Protein AF-A0A2V8LLE6-F1 (afdb_monomer_lite)

Sequence (126 aa):
ANIRWFTKTSGFHVVRPVVKLANGTMLVGDLAFSSVPKLSLSEFSLTNIRWIKLNPDRVVTVNSGPAAANPNNEIWVPNPDLSKVEEIGFADLMPGSGHGTGGYIQLGMIEVYGKTVPRTTSTSSR

pLDDT: mean 88.96, std 12.49, range [39.12, 98.31]

Foldseek 3Di:
DKKKWWKEKADPWWKWKWWAFLVRWIKTWPDTHYHHPDTDMDMDDPVVTWIFTADPVLRDGDAQDPCVVVVPPDRTNPPDPPVRTDDIDIDTSDDAPPDDRRIDMDIDDMDDDDDDDDRDDDPDDD

Radius of gyration: 15.77 Å; chains: 1; bounding box: 44×39×35 Å

Secondary structure (DSSP, 8-state):
-EEEEEEEEETT--BEEEEEETTS-EEEES--B--SSS-EEEEEEGGG--EEEEETTTTEE---S-GGG-TTS--PPSS--GGGEEEEEEE--SPP-SSTTS-EEEEEEEEEE-------------

Structure (mmCIF, N/CA/C/O backbone):
data_AF-A0A2V8LLE6-F1
#
_entry.id   AF-A0A2V8LLE6-F1
#
loop_
_atom_site.group_PDB
_atom_site.id
_atom_site.type_symbol
_atom_site.label_atom_id
_atom_site.label_alt_id
_atom_site.label_comp_id
_atom_site.label_asym_id
_atom_site.label_entity_id
_atom_site.label_seq_id
_atom_site.pdbx_PDB_ins_code
_atom_site.Cartn_x
_atom_site.Cartn_y
_atom_site.Cartn_z
_atom_site.occupancy
_atom_site.B_iso_or_equiv
_atom_site.auth_seq_id
_atom_site.auth_comp_id
_atom_site.auth_asym_id
_atom_site.auth_atom_id
_atom_site.pdbx_PDB_model_num
ATOM 1 N N . ALA A 1 1 ? -9.726 5.898 8.912 1.00 90.56 1 ALA A N 1
ATOM 2 C CA . ALA A 1 1 ? 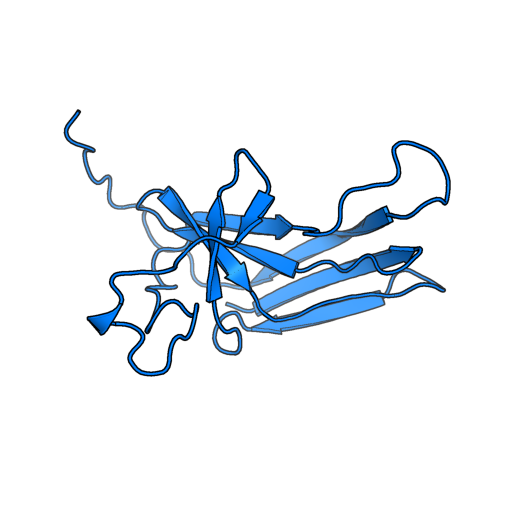-8.357 5.803 9.456 1.00 90.56 1 ALA A CA 1
ATOM 3 C C . ALA A 1 1 ? -7.438 6.595 8.544 1.00 90.56 1 ALA A C 1
ATOM 5 O O . ALA A 1 1 ? -7.645 6.544 7.333 1.00 90.56 1 ALA A O 1
ATOM 6 N N . ASN A 1 2 ? -6.483 7.320 9.120 1.00 96.56 2 ASN A N 1
ATOM 7 C CA . ASN A 1 2 ? -5.448 8.044 8.389 1.00 96.56 2 ASN A CA 1
ATOM 8 C C . ASN A 1 2 ? -4.128 7.289 8.512 1.00 96.56 2 ASN A C 1
ATOM 10 O O . ASN A 1 2 ? -3.842 6.698 9.553 1.00 96.56 2 ASN A O 1
ATOM 14 N N . ILE A 1 3 ? -3.339 7.307 7.449 1.00 97.44 3 ILE A N 1
ATOM 15 C CA . ILE A 1 3 ? -2.011 6.709 7.406 1.00 97.44 3 ILE A CA 1
ATOM 16 C C . ILE A 1 3 ? -1.021 7.805 7.059 1.00 97.44 3 ILE A C 1
ATOM 18 O O . ILE A 1 3 ? -1.292 8.640 6.193 1.00 97.44 3 ILE A O 1
ATOM 22 N N . ARG A 1 4 ? 0.127 7.778 7.730 1.00 98.12 4 ARG A N 1
ATOM 23 C CA . ARG A 1 4 ? 1.293 8.577 7.376 1.00 98.12 4 ARG A CA 1
ATOM 24 C C . ARG A 1 4 ? 2.464 7.661 7.097 1.00 98.12 4 ARG A C 1
ATOM 26 O O . ARG A 1 4 ? 2.699 6.722 7.851 1.00 98.12 4 ARG A O 1
ATOM 33 N N . TRP A 1 5 ? 3.203 7.926 6.029 1.00 98.06 5 TRP A N 1
ATOM 34 C CA . TRP A 1 5 ? 4.448 7.211 5.776 1.00 98.06 5 TRP A CA 1
ATOM 35 C C . TRP A 1 5 ? 5.483 8.034 5.026 1.00 98.06 5 TRP A C 1
ATOM 37 O O . TRP A 1 5 ? 5.154 9.002 4.341 1.00 98.06 5 TRP A O 1
ATOM 47 N N . PHE A 1 6 ? 6.745 7.630 5.125 1.00 98.31 6 PHE A N 1
ATOM 48 C CA . PHE A 1 6 ? 7.818 8.182 4.304 1.00 98.31 6 PHE A CA 1
ATOM 49 C C . PHE A 1 6 ? 8.095 7.280 3.109 1.00 98.31 6 PHE A C 1
ATOM 51 O O . PHE A 1 6 ? 8.298 6.086 3.287 1.00 98.31 6 PHE A O 1
ATOM 58 N N . THR A 1 7 ? 8.169 7.850 1.909 1.00 97.88 7 THR A N 1
ATOM 59 C CA . THR A 1 7 ? 8.482 7.113 0.678 1.00 97.88 7 THR A CA 1
ATOM 60 C C . THR A 1 7 ? 9.682 7.728 -0.035 1.00 97.88 7 THR A C 1
ATOM 62 O O . THR A 1 7 ? 9.773 8.950 -0.159 1.00 97.88 7 THR A O 1
ATOM 65 N N . LYS A 1 8 ? 10.592 6.883 -0.523 1.00 95.88 8 LYS A N 1
ATOM 66 C CA . LYS A 1 8 ? 11.599 7.206 -1.539 1.00 95.88 8 LYS A CA 1
ATOM 67 C C . LYS A 1 8 ? 11.568 6.112 -2.602 1.00 95.88 8 LYS A C 1
ATOM 69 O O . LYS A 1 8 ? 11.409 4.945 -2.264 1.00 95.88 8 LYS A O 1
ATOM 74 N N . THR A 1 9 ? 11.709 6.464 -3.869 1.00 94.38 9 THR A N 1
ATOM 75 C CA . THR A 1 9 ? 11.658 5.499 -4.973 1.00 94.38 9 THR A CA 1
ATOM 76 C C . THR A 1 9 ? 12.749 5.768 -6.002 1.00 94.38 9 THR A C 1
ATOM 78 O O . THR A 1 9 ? 13.389 6.819 -5.999 1.00 94.38 9 THR A O 1
ATOM 81 N N . SER A 1 10 ? 12.978 4.807 -6.889 1.00 92.12 10 SER A N 1
ATOM 82 C CA . SER A 1 10 ? 13.798 4.973 -8.091 1.00 92.12 10 SER A CA 1
ATOM 83 C C . SER A 1 10 ? 13.111 4.309 -9.279 1.00 92.12 10 SER A C 1
ATOM 85 O O . SER A 1 10 ? 12.392 3.330 -9.094 1.00 92.12 10 SER A O 1
ATOM 87 N N . GLY A 1 11 ? 13.321 4.831 -10.489 1.00 89.56 11 GLY A N 1
ATOM 88 C CA . GLY A 1 11 ? 12.621 4.377 -11.693 1.00 89.56 11 GLY A CA 1
ATOM 89 C C . GLY A 1 11 ? 11.133 4.749 -11.687 1.00 89.56 11 GLY A C 1
ATOM 90 O O . GLY A 1 11 ? 10.742 5.756 -11.099 1.00 89.56 11 GLY A O 1
ATOM 91 N N . PHE A 1 12 ? 10.302 3.924 -12.330 1.00 91.75 12 PHE A N 1
ATOM 92 C CA . PHE A 1 12 ? 8.838 4.094 -12.382 1.00 91.75 12 PHE A CA 1
ATOM 93 C C . PHE A 1 12 ? 8.101 3.447 -11.197 1.00 91.75 12 PHE A C 1
ATOM 95 O O . PHE A 1 12 ? 6.879 3.302 -11.222 1.00 91.75 12 PHE A O 1
ATOM 102 N N . HIS A 1 13 ? 8.844 3.071 -10.157 1.00 94.88 13 HIS A N 1
ATOM 103 C CA . HIS A 1 13 ? 8.316 2.406 -8.977 1.00 94.88 13 HIS A CA 1
ATOM 104 C C . HIS A 1 13 ? 7.514 3.371 -8.104 1.00 94.88 13 HIS A C 1
ATOM 106 O O . HIS A 1 13 ? 7.911 4.519 -7.864 1.00 94.88 13 HIS A O 1
ATOM 112 N N . VAL A 1 14 ? 6.386 2.875 -7.602 1.00 97.12 14 VAL A N 1
ATOM 113 C CA . VAL A 1 14 ? 5.468 3.621 -6.743 1.00 97.12 14 VAL A CA 1
ATOM 114 C C . VAL A 1 14 ? 5.015 2.736 -5.592 1.00 97.12 14 VAL A C 1
ATOM 116 O O . VAL A 1 14 ? 4.797 1.539 -5.758 1.00 97.12 14 VAL A O 1
ATOM 119 N N . VAL A 1 15 ? 4.816 3.336 -4.425 1.00 97.75 15 VAL A N 1
ATOM 120 C CA . VAL A 1 15 ? 4.197 2.655 -3.289 1.00 97.75 15 VAL A CA 1
ATOM 121 C C . VAL A 1 15 ? 2.687 2.834 -3.374 1.00 97.75 15 VAL A C 1
ATOM 123 O O . VAL A 1 15 ? 2.199 3.963 -3.470 1.00 97.75 15 VAL A O 1
ATOM 126 N N . ARG A 1 16 ? 1.941 1.731 -3.307 1.00 98.25 16 ARG A N 1
ATOM 127 C CA . ARG A 1 16 ? 0.478 1.716 -3.193 1.00 98.25 16 ARG A CA 1
ATOM 128 C C . ARG A 1 16 ? 0.057 1.189 -1.824 1.00 98.25 16 ARG A C 1
ATOM 130 O O . ARG A 1 16 ? 0.647 0.211 -1.366 1.00 98.25 16 ARG A O 1
ATOM 137 N N . PRO A 1 17 ? -0.947 1.783 -1.161 1.00 98.12 17 PRO A N 1
ATOM 138 C CA . PRO A 1 17 ? -1.456 1.265 0.103 1.00 98.12 17 PRO A CA 1
ATOM 139 C C . PRO A 1 17 ? -2.191 -0.057 -0.109 1.00 98.12 17 PRO A C 1
ATOM 141 O O . PRO A 1 17 ? -2.909 -0.229 -1.094 1.00 98.12 17 PRO A O 1
ATOM 144 N N . VAL A 1 18 ? -2.024 -0.978 0.836 1.00 98.31 18 VAL A N 1
ATOM 145 C CA . VAL A 1 18 ? -2.709 -2.272 0.857 1.00 98.31 18 VAL A CA 1
ATOM 146 C C . VAL A 1 18 ? -3.437 -2.431 2.181 1.00 98.31 18 VAL A C 1
ATOM 148 O O . VAL A 1 18 ? -2.918 -2.053 3.231 1.00 98.31 18 VAL A O 1
ATOM 151 N N . VAL A 1 19 ? -4.633 -3.009 2.139 1.00 97.69 19 VAL A N 1
ATOM 152 C CA . VAL A 1 19 ? -5.353 -3.440 3.339 1.00 97.69 19 VAL A CA 1
ATOM 153 C C . VAL A 1 19 ? -5.762 -4.897 3.208 1.00 97.69 19 VAL A C 1
ATOM 155 O O . VAL A 1 19 ? -6.130 -5.355 2.125 1.00 97.69 19 VAL A O 1
ATOM 158 N N . LYS A 1 20 ? -5.731 -5.622 4.323 1.00 97.12 20 LYS A N 1
ATOM 159 C CA . LYS A 1 20 ? -6.353 -6.940 4.448 1.00 97.12 20 LYS A CA 1
ATOM 160 C C . 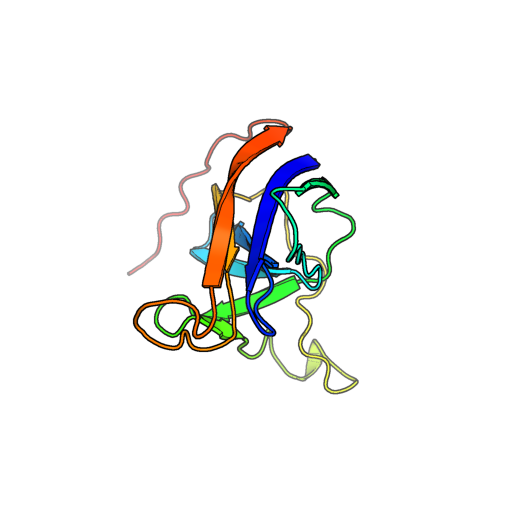LYS A 1 20 ? -7.581 -6.820 5.333 1.00 97.12 20 LYS A C 1
ATOM 162 O O . LYS A 1 20 ? -7.503 -6.268 6.429 1.00 97.12 20 LYS A O 1
ATOM 167 N N . LEU A 1 21 ? -8.708 -7.322 4.851 1.00 94.81 21 LEU A N 1
ATOM 168 C CA . LEU A 1 21 ? -9.946 -7.395 5.616 1.00 94.81 21 LEU A CA 1
ATOM 169 C C . LEU A 1 21 ? -9.976 -8.679 6.455 1.00 94.81 21 LEU A C 1
ATOM 171 O O . LEU A 1 21 ? -9.352 -9.673 6.093 1.00 94.81 21 LEU A O 1
ATOM 175 N N . ALA A 1 22 ? -10.772 -8.690 7.524 1.00 94.19 22 ALA A N 1
ATOM 176 C CA . ALA A 1 22 ? -10.910 -9.823 8.446 1.00 94.19 22 ALA A CA 1
ATOM 177 C C . ALA A 1 22 ? -11.378 -11.136 7.781 1.00 94.19 22 ALA A C 1
ATOM 179 O O . ALA A 1 22 ? -11.214 -12.211 8.349 1.00 94.19 22 ALA A O 1
ATOM 180 N N . ASN A 1 23 ? -11.959 -11.068 6.578 1.00 90.94 23 ASN A N 1
ATOM 181 C CA . ASN A 1 23 ? -12.319 -12.241 5.773 1.00 90.94 23 ASN A CA 1
ATOM 182 C C . ASN A 1 23 ? -11.158 -12.761 4.894 1.00 90.94 23 ASN A C 1
ATOM 184 O O . ASN A 1 23 ? -11.375 -13.598 4.022 1.00 90.94 23 ASN A O 1
ATOM 188 N N . GLY A 1 24 ? -9.946 -12.226 5.064 1.00 93.00 24 GLY A N 1
ATOM 189 C CA . GLY A 1 24 ? -8.755 -12.567 4.287 1.00 93.00 24 GLY A CA 1
ATOM 190 C C . GLY A 1 24 ? -8.629 -11.849 2.939 1.00 93.00 24 GLY A C 1
ATOM 191 O O . GLY A 1 24 ? -7.609 -12.004 2.271 1.00 93.00 24 GLY A O 1
ATOM 192 N N . THR A 1 25 ? -9.614 -11.047 2.522 1.00 94.12 25 THR A N 1
ATOM 193 C CA . THR A 1 25 ? -9.534 -10.300 1.256 1.00 94.12 25 THR A CA 1
ATOM 194 C C . THR A 1 25 ? -8.444 -9.239 1.338 1.00 94.12 25 THR A C 1
ATOM 196 O O . THR A 1 25 ? -8.492 -8.375 2.212 1.00 94.12 25 THR A O 1
ATOM 199 N N . MET A 1 26 ? -7.499 -9.264 0.397 1.00 97.06 26 MET A N 1
ATOM 200 C CA . MET A 1 26 ? -6.496 -8.212 0.236 1.00 97.06 26 MET A CA 1
ATOM 201 C C . MET A 1 26 ? -6.893 -7.238 -0.867 1.00 97.06 26 MET A C 1
ATOM 203 O O . MET A 1 26 ? -7.325 -7.649 -1.945 1.00 97.06 26 MET A O 1
ATOM 207 N N . LEU A 1 27 ? -6.740 -5.948 -0.584 1.00 97.50 27 LEU A N 1
ATOM 208 C CA . LEU A 1 27 ? -7.098 -4.842 -1.460 1.00 97.50 27 LEU A CA 1
ATOM 209 C C . LEU A 1 27 ? -5.904 -3.905 -1.634 1.00 97.50 27 LEU A C 1
ATOM 211 O O . LEU A 1 27 ? -5.234 -3.584 -0.657 1.00 97.50 27 LEU A O 1
ATOM 215 N N . VAL A 1 28 ? -5.677 -3.425 -2.853 1.00 98.12 28 VAL A N 1
ATOM 216 C CA . VAL A 1 28 ? -4.687 -2.389 -3.174 1.00 98.12 28 VAL A CA 1
ATOM 217 C C . VAL A 1 28 ? -5.389 -1.104 -3.606 1.00 98.12 28 VAL A C 1
ATOM 219 O O . VAL A 1 28 ? -6.393 -1.146 -4.319 1.00 98.12 28 VAL A O 1
ATOM 222 N N . GLY A 1 29 ? -4.881 0.030 -3.131 1.00 97.50 29 GLY A N 1
ATOM 223 C CA . GLY A 1 29 ? -5.429 1.352 -3.401 1.00 97.50 29 GLY A CA 1
ATOM 224 C C . GLY A 1 29 ? -4.912 1.993 -4.688 1.00 97.50 29 GLY A C 1
ATOM 225 O O . GLY A 1 29 ? -3.813 1.696 -5.166 1.00 97.50 29 GLY A O 1
ATOM 226 N N . ASP A 1 30 ? -5.690 2.927 -5.229 1.00 96.19 30 ASP A N 1
ATOM 227 C CA . ASP A 1 30 ? -5.344 3.678 -6.439 1.00 96.19 30 ASP A CA 1
ATOM 228 C C . ASP A 1 30 ? -4.347 4.825 -6.221 1.00 96.19 30 ASP A C 1
ATOM 230 O O . ASP A 1 30 ? -3.721 5.275 -7.186 1.00 96.19 30 ASP A O 1
ATOM 234 N N . LEU A 1 31 ? -4.100 5.223 -4.970 1.00 97.50 31 LEU A N 1
ATOM 235 C CA . LEU A 1 31 ? -3.017 6.147 -4.630 1.00 97.50 31 LEU A CA 1
ATOM 236 C C . LEU A 1 31 ? -1.644 5.556 -4.981 1.00 97.50 31 LEU A C 1
ATOM 238 O O . LEU A 1 31 ? -1.389 4.368 -4.777 1.00 97.50 31 LEU A O 1
ATOM 242 N N . ALA A 1 32 ? -0.762 6.410 -5.495 1.00 97.56 32 ALA A N 1
ATOM 243 C CA . ALA A 1 32 ? 0.599 6.069 -5.885 1.00 97.56 32 ALA A CA 1
ATOM 244 C C . ALA A 1 32 ? 1.562 7.122 -5.332 1.00 97.56 32 ALA A C 1
ATOM 246 O O . ALA A 1 32 ? 1.462 8.300 -5.673 1.00 97.56 32 ALA A O 1
ATOM 247 N N . PHE A 1 33 ? 2.492 6.693 -4.483 1.00 97.75 33 PHE A N 1
ATOM 248 C CA . PHE A 1 33 ? 3.482 7.573 -3.872 1.00 97.75 33 PHE A CA 1
ATOM 249 C C . PHE A 1 33 ? 4.867 7.283 -4.443 1.00 97.75 33 PHE A C 1
ATOM 251 O O . PHE A 1 33 ? 5.327 6.142 -4.444 1.00 97.75 33 PHE A O 1
ATOM 258 N N . SER A 1 34 ? 5.545 8.327 -4.910 1.00 95.94 34 SER A N 1
ATOM 259 C CA . SER A 1 34 ? 6.904 8.251 -5.448 1.00 95.94 34 SER A CA 1
ATOM 260 C C . SER A 1 34 ? 7.687 9.497 -5.076 1.00 95.94 34 SER A C 1
ATOM 262 O O . SER A 1 34 ? 7.154 10.604 -5.130 1.00 95.94 34 SER A O 1
ATOM 264 N N . SER A 1 35 ? 8.963 9.329 -4.743 1.00 96.12 35 SER A N 1
ATOM 265 C CA . SER A 1 35 ? 9.853 10.449 -4.446 1.00 96.12 35 SER A CA 1
ATOM 266 C C . SER A 1 35 ? 11.291 10.045 -4.738 1.00 96.12 35 SER A C 1
ATOM 268 O O . SER A 1 35 ? 11.901 9.299 -3.979 1.00 96.12 35 SER A O 1
ATOM 270 N N . VAL A 1 36 ? 11.844 10.539 -5.842 1.00 91.56 36 VAL A N 1
ATOM 271 C CA . VAL A 1 36 ? 13.215 10.219 -6.267 1.00 91.56 36 VAL A CA 1
ATOM 272 C C . VAL A 1 36 ? 14.301 10.894 -5.412 1.00 91.56 36 VAL A C 1
ATOM 274 O O . VAL A 1 36 ? 15.226 10.207 -4.972 1.00 91.56 36 VAL A O 1
ATOM 277 N N . PRO A 1 37 ? 14.239 12.212 -5.128 1.00 91.31 37 PRO A N 1
ATOM 278 C CA . PRO A 1 37 ? 15.392 12.902 -4.547 1.00 91.31 37 PRO A CA 1
ATOM 279 C C . PRO A 1 37 ? 15.632 12.553 -3.072 1.00 91.31 37 PRO A C 1
ATOM 281 O O . PRO A 1 37 ? 16.775 12.539 -2.620 1.00 91.31 37 PRO A O 1
ATOM 284 N N . LYS A 1 38 ? 14.575 12.272 -2.302 1.00 93.25 38 LYS A N 1
ATOM 285 C CA . LYS A 1 38 ? 14.655 12.024 -0.853 1.00 93.25 38 LYS A CA 1
ATOM 286 C C . LYS A 1 38 ? 13.424 11.290 -0.326 1.00 93.25 38 LYS A C 1
ATOM 288 O O . LYS A 1 38 ? 12.417 11.202 -1.024 1.00 93.25 38 LYS A O 1
ATOM 293 N N . LEU A 1 39 ? 13.498 10.813 0.918 1.00 96.25 39 LEU A N 1
ATOM 294 C CA . LEU A 1 39 ? 12.320 10.364 1.661 1.00 96.25 39 LEU A CA 1
ATOM 295 C C . LEU A 1 39 ? 11.363 11.543 1.863 1.00 96.25 39 LEU A C 1
ATOM 297 O O . LEU A 1 39 ? 11.760 12.583 2.390 1.00 96.25 39 LEU A O 1
ATOM 301 N N . SER A 1 40 ? 10.115 11.360 1.452 1.00 97.75 40 SER A N 1
ATOM 302 C CA . SER A 1 40 ? 9.055 12.360 1.569 1.00 97.75 40 SER A CA 1
ATOM 303 C C . SER A 1 40 ? 7.889 11.785 2.360 1.00 97.75 40 SER A C 1
ATOM 305 O O . SER A 1 40 ? 7.468 10.657 2.104 1.00 97.75 40 SER A O 1
ATOM 307 N N . LEU A 1 41 ? 7.385 12.557 3.324 1.00 98.06 41 LEU A N 1
ATOM 308 C CA . LEU A 1 41 ? 6.199 12.214 4.105 1.00 98.06 41 LEU A CA 1
ATOM 309 C C . LEU A 1 41 ? 4.947 12.353 3.234 1.00 98.06 41 LEU A C 1
ATOM 311 O O . LEU A 1 41 ? 4.799 13.329 2.502 1.00 98.06 41 LEU A O 1
ATOM 315 N N . SER A 1 42 ? 4.036 11.395 3.327 1.00 97.75 42 SER A N 1
ATOM 316 C CA . SER A 1 42 ? 2.690 11.472 2.762 1.00 97.75 42 SER A CA 1
ATOM 317 C C . SER A 1 42 ? 1.672 11.086 3.822 1.00 97.75 42 SER A C 1
ATOM 319 O O . SER A 1 42 ? 1.901 10.142 4.573 1.00 97.75 42 SER A O 1
ATOM 321 N N . GLU A 1 43 ? 0.554 11.805 3.857 1.00 98.00 43 GLU A N 1
ATOM 322 C CA . GLU A 1 43 ? -0.597 11.526 4.713 1.00 98.00 43 GLU A CA 1
ATOM 323 C C . GLU A 1 43 ? -1.835 11.318 3.847 1.00 98.00 43 GLU A C 1
ATOM 325 O O . GLU A 1 43 ? -2.077 12.081 2.911 1.00 98.00 43 GLU A O 1
ATOM 330 N N . PHE A 1 44 ? -2.618 10.284 4.145 1.00 97.62 44 PHE A N 1
ATOM 331 C CA . PHE A 1 44 ? -3.818 9.966 3.381 1.00 97.62 44 PHE A CA 1
ATOM 332 C C . PHE A 1 44 ? -4.859 9.220 4.221 1.00 97.62 44 PHE A C 1
ATOM 334 O O . PHE A 1 44 ? -4.530 8.495 5.160 1.00 97.62 44 PHE A O 1
ATOM 341 N N . SER A 1 45 ? -6.134 9.379 3.858 1.00 96.69 45 SER A N 1
ATOM 342 C CA . SER A 1 45 ? -7.253 8.658 4.476 1.00 96.69 45 SER A CA 1
ATOM 343 C C . SER A 1 45 ? -7.633 7.439 3.647 1.00 96.69 45 SER A C 1
ATOM 345 O O . SER A 1 45 ? -7.792 7.548 2.433 1.00 96.69 45 SER A O 1
ATOM 347 N N . LEU A 1 46 ? -7.901 6.311 4.310 1.00 94.88 46 LEU A N 1
ATOM 348 C CA . LEU A 1 46 ? -8.435 5.110 3.655 1.00 94.88 46 LEU A CA 1
ATOM 349 C C . LEU A 1 46 ? -9.803 5.334 2.988 1.00 94.88 46 LEU A C 1
ATOM 351 O O . LEU A 1 46 ? -10.152 4.614 2.057 1.00 94.88 46 LEU A O 1
ATOM 355 N N . THR A 1 47 ? -10.577 6.323 3.447 1.00 91.88 47 THR A N 1
ATOM 356 C CA . THR A 1 47 ? -11.910 6.638 2.899 1.00 91.88 47 THR A CA 1
ATOM 357 C C . THR A 1 47 ? -11.859 7.268 1.512 1.00 91.88 47 THR A C 1
ATOM 359 O O . THR A 1 47 ? -12.859 7.252 0.807 1.00 91.88 47 THR A O 1
ATOM 362 N N . ASN A 1 48 ? -10.712 7.831 1.127 1.00 93.88 48 ASN A N 1
ATOM 363 C CA . ASN A 1 48 ? -10.553 8.565 -0.131 1.00 93.88 48 ASN A CA 1
ATOM 364 C C . ASN A 1 48 ? -9.893 7.702 -1.217 1.00 93.88 48 ASN A C 1
ATOM 366 O O . ASN A 1 48 ? -9.474 8.222 -2.246 1.00 93.88 48 ASN A O 1
ATOM 370 N N . ILE A 1 49 ? -9.760 6.401 -0.963 1.00 96.00 49 ILE A N 1
ATOM 371 C CA . ILE A 1 49 ? -9.076 5.445 -1.827 1.00 96.00 49 ILE A CA 1
ATOM 372 C C . ILE A 1 49 ? -10.116 4.585 -2.525 1.00 96.00 49 ILE A C 1
ATOM 374 O O . ILE A 1 49 ? -11.045 4.085 -1.885 1.00 96.00 49 ILE A O 1
ATOM 378 N N . ARG A 1 50 ? -9.917 4.349 -3.822 1.00 94.94 50 ARG A N 1
ATOM 379 C CA . ARG A 1 50 ? -10.623 3.276 -4.525 1.00 94.94 50 ARG A CA 1
ATOM 380 C C . ARG A 1 50 ? -9.777 2.018 -4.514 1.00 94.94 50 ARG A C 1
ATOM 382 O O . ARG A 1 50 ? -8.559 2.064 -4.680 1.00 94.94 50 ARG A O 1
ATOM 389 N N . TRP A 1 51 ? -10.442 0.888 -4.321 1.00 95.62 51 TRP A N 1
ATOM 390 C CA . TRP A 1 51 ? -9.789 -0.375 -4.010 1.00 95.62 51 TRP A CA 1
ATOM 391 C C . TRP A 1 51 ? -9.969 -1.389 -5.128 1.00 95.62 51 TRP A C 1
ATOM 393 O O . TRP A 1 51 ? -11.051 -1.506 -5.700 1.00 95.62 51 TRP A O 1
ATOM 403 N N . ILE A 1 52 ? -8.915 -2.151 -5.396 1.00 95.44 52 ILE A N 1
ATOM 404 C CA . ILE A 1 52 ? -8.915 -3.292 -6.312 1.00 95.44 52 ILE A CA 1
ATOM 405 C C . ILE A 1 52 ? -8.475 -4.525 -5.532 1.00 95.44 52 ILE A C 1
ATOM 407 O O . ILE A 1 52 ? -7.579 -4.436 -4.692 1.00 95.44 52 ILE A O 1
ATOM 411 N N . LYS A 1 53 ? -9.075 -5.685 -5.802 1.00 95.50 53 LYS A N 1
ATOM 412 C CA . LYS A 1 53 ? -8.642 -6.941 -5.191 1.00 95.50 53 LYS A CA 1
ATOM 413 C C . LYS A 1 53 ? -7.206 -7.281 -5.605 1.00 95.50 53 LYS A C 1
ATOM 415 O O . LYS A 1 53 ? -6.855 -7.233 -6.784 1.00 95.50 53 LYS A O 1
ATOM 420 N N . LEU A 1 54 ? -6.386 -7.653 -4.629 1.00 97.06 54 LEU A N 1
ATOM 421 C CA . LEU A 1 54 ? -4.987 -8.032 -4.801 1.00 97.06 54 LEU A CA 1
ATOM 422 C C . LEU A 1 54 ? -4.838 -9.540 -4.573 1.00 97.06 54 LEU A C 1
ATOM 424 O O . LEU A 1 54 ? -5.305 -10.066 -3.562 1.00 97.06 54 LEU A O 1
ATOM 428 N N . ASN A 1 55 ? -4.174 -10.234 -5.496 1.00 95.19 55 ASN A N 1
ATOM 429 C CA . ASN A 1 55 ? -3.646 -11.570 -5.235 1.00 95.19 55 ASN A CA 1
ATOM 430 C C . ASN A 1 55 ? -2.268 -11.417 -4.564 1.00 95.19 55 ASN A C 1
ATOM 432 O O . ASN A 1 55 ? -1.354 -10.921 -5.226 1.00 95.19 55 ASN A O 1
ATOM 436 N N . PRO A 1 56 ? -2.098 -11.820 -3.292 1.00 92.88 56 PRO A N 1
ATOM 437 C CA . PRO A 1 56 ? -0.847 -11.613 -2.568 1.00 92.88 56 PRO A CA 1
ATOM 438 C C . PRO A 1 56 ? 0.283 -12.553 -2.991 1.00 92.88 56 PRO A C 1
ATOM 440 O O . PRO A 1 56 ? 1.439 -12.157 -2.903 1.00 92.88 56 PRO A O 1
ATOM 443 N N . ASP A 1 57 ? -0.024 -13.746 -3.508 1.00 94.69 57 ASP A N 1
ATOM 444 C CA . ASP A 1 57 ? 0.994 -14.722 -3.926 1.00 94.69 57 ASP A CA 1
ATOM 445 C C . ASP A 1 57 ? 1.776 -14.233 -5.149 1.00 94.69 57 ASP A C 1
ATOM 447 O O . ASP A 1 57 ? 2.937 -14.578 -5.355 1.00 94.69 57 ASP A O 1
ATOM 451 N N . ARG A 1 58 ? 1.115 -13.428 -5.985 1.00 94.00 58 ARG A N 1
ATOM 452 C CA . ARG A 1 58 ? 1.676 -12.888 -7.230 1.00 94.00 58 ARG A CA 1
ATOM 453 C C . ARG A 1 58 ? 1.876 -11.376 -7.204 1.00 94.00 58 ARG A C 1
ATOM 455 O O . ARG A 1 58 ? 2.516 -10.856 -8.110 1.00 94.00 58 ARG A O 1
ATOM 462 N N . VAL A 1 59 ? 1.300 -10.687 -6.218 1.00 94.69 59 VAL A N 1
ATOM 463 C CA . VAL A 1 59 ? 1.246 -9.219 -6.108 1.00 94.69 59 VAL A CA 1
ATOM 464 C C . VAL A 1 59 ? 0.687 -8.578 -7.389 1.00 94.69 59 VAL A C 1
ATOM 466 O O . VAL A 1 59 ? 1.264 -7.674 -7.982 1.00 94.69 59 VAL A O 1
ATOM 469 N N . VAL A 1 60 ? -0.469 -9.074 -7.841 1.00 95.31 60 VAL A N 1
ATOM 470 C CA . VAL A 1 60 ? -1.173 -8.557 -9.030 1.00 95.31 60 VAL A CA 1
ATOM 471 C C . VAL A 1 60 ? -2.623 -8.228 -8.713 1.00 95.31 60 VAL A C 1
ATOM 473 O O . VAL A 1 60 ? -3.258 -8.890 -7.885 1.00 95.31 60 VAL A O 1
ATOM 476 N N . THR A 1 61 ? -3.165 -7.222 -9.394 1.00 94.56 61 THR A N 1
ATOM 477 C CA . THR A 1 61 ? -4.599 -6.940 -9.347 1.00 94.56 61 THR A CA 1
ATOM 478 C C . THR A 1 61 ? -5.374 -8.066 -10.019 1.00 94.56 61 THR A C 1
ATOM 480 O O . THR A 1 61 ? -4.964 -8.625 -11.036 1.00 94.56 61 THR A O 1
ATOM 483 N N . VAL A 1 62 ? -6.507 -8.421 -9.429 1.00 91.38 62 VAL A N 1
ATOM 484 C CA . VAL A 1 62 ? -7.424 -9.424 -9.969 1.00 91.38 62 VAL A CA 1
ATOM 485 C C . VAL A 1 62 ? -8.830 -8.854 -10.016 1.00 91.38 62 VAL A C 1
ATOM 487 O O . VAL A 1 62 ? -9.111 -7.813 -9.423 1.00 91.38 62 VAL A O 1
ATOM 490 N N . ASN A 1 63 ? -9.722 -9.537 -10.733 1.00 83.94 63 ASN A N 1
ATOM 491 C CA . ASN A 1 63 ? -11.107 -9.104 -10.817 1.00 83.94 63 ASN A CA 1
ATOM 492 C C . ASN A 1 63 ? -11.727 -9.010 -9.407 1.00 83.94 63 ASN A C 1
ATOM 494 O O . ASN A 1 63 ? -11.608 -9.926 -8.587 1.00 83.94 63 ASN A O 1
ATOM 498 N N . SER A 1 64 ? -12.359 -7.872 -9.140 1.00 77.94 64 SER A N 1
ATOM 499 C CA . SER A 1 64 ? -12.877 -7.480 -7.830 1.00 77.94 64 SER A CA 1
ATOM 500 C C . SER A 1 64 ? -14.294 -7.984 -7.545 1.00 77.94 64 SER A C 1
ATOM 502 O O . SER A 1 64 ? -14.789 -7.782 -6.439 1.00 77.94 64 SER A O 1
ATOM 504 N N . GLY A 1 65 ? -14.941 -8.672 -8.493 1.00 70.12 65 GLY A N 1
ATOM 505 C CA . GLY A 1 65 ? -16.256 -9.277 -8.282 1.00 70.12 65 GLY A CA 1
ATOM 506 C C . GLY A 1 65 ? -16.892 -9.842 -9.557 1.00 70.12 65 GLY A C 1
ATOM 507 O O . GLY A 1 65 ? -16.260 -9.867 -10.614 1.00 70.12 65 GLY A O 1
ATOM 508 N N . PRO A 1 66 ? -18.148 -10.318 -9.476 1.00 64.94 66 PRO A N 1
ATOM 509 C CA . PRO A 1 66 ? -18.931 -10.699 -10.650 1.00 64.94 66 PRO A CA 1
ATOM 510 C C . PRO A 1 66 ? -19.094 -9.516 -11.614 1.00 64.94 66 PRO A C 1
ATOM 512 O O . PRO A 1 66 ? -19.232 -8.381 -11.168 1.00 64.94 66 PRO A O 1
ATOM 515 N N . ALA A 1 67 ? -19.172 -9.773 -12.925 1.00 60.59 67 ALA A N 1
ATOM 516 C CA . ALA A 1 67 ? -19.344 -8.722 -13.940 1.00 60.59 67 ALA A CA 1
ATOM 517 C C . ALA A 1 67 ? -20.562 -7.811 -13.675 1.00 60.59 67 ALA A C 1
ATOM 519 O O . ALA A 1 67 ? -20.509 -6.615 -13.935 1.00 60.59 67 ALA A O 1
ATOM 520 N N . ALA A 1 68 ? -21.628 -8.353 -13.075 1.00 56.97 68 ALA A N 1
ATOM 521 C CA . ALA A 1 68 ? -22.817 -7.591 -12.686 1.00 56.97 68 ALA A CA 1
ATOM 522 C C . ALA A 1 68 ? -22.544 -6.498 -11.633 1.00 56.97 68 ALA A C 1
ATOM 524 O O . ALA A 1 68 ? -23.265 -5.507 -11.586 1.00 56.97 68 ALA A O 1
ATOM 525 N N . ALA A 1 69 ? -21.506 -6.656 -10.805 1.00 65.38 69 ALA A N 1
ATOM 526 C CA . ALA A 1 69 ? -21.080 -5.635 -9.848 1.00 65.38 69 ALA A CA 1
ATOM 527 C C . ALA A 1 69 ? -20.264 -4.507 -10.508 1.00 65.38 69 ALA A C 1
ATOM 529 O O . ALA A 1 69 ? -20.060 -3.471 -9.884 1.00 65.38 69 ALA A O 1
ATOM 530 N N . ASN A 1 70 ? -19.829 -4.699 -11.760 1.00 69.88 70 ASN A N 1
ATOM 531 C CA . ASN A 1 70 ? -18.970 -3.794 -12.520 1.00 69.88 70 ASN A CA 1
ATOM 532 C C . ASN A 1 70 ? -19.533 -3.565 -13.941 1.00 69.88 70 ASN A C 1
ATOM 534 O O . ASN A 1 70 ? -18.915 -3.975 -14.929 1.00 69.88 70 ASN A O 1
ATOM 538 N N . PRO A 1 71 ? -20.706 -2.915 -14.075 1.00 70.19 71 PRO A N 1
ATOM 539 C CA . PRO A 1 71 ? -21.456 -2.833 -15.335 1.00 70.19 71 PRO A CA 1
ATOM 540 C C . PRO A 1 71 ? -20.715 -2.109 -16.471 1.00 70.19 71 PRO A C 1
ATOM 542 O O . PRO A 1 71 ? -21.009 -2.351 -17.637 1.00 70.19 71 PRO A O 1
ATOM 545 N N . ASN A 1 72 ? -19.721 -1.276 -16.150 1.00 77.94 72 ASN A N 1
ATOM 546 C CA . ASN A 1 72 ? -18.905 -0.543 -17.124 1.00 77.94 72 ASN A CA 1
ATOM 547 C C . ASN A 1 72 ? -17.533 -1.195 -17.380 1.00 77.94 72 ASN A C 1
ATOM 549 O O . ASN A 1 72 ? -16.596 -0.515 -17.794 1.00 77.94 72 ASN A O 1
ATOM 553 N N . ASN A 1 73 ? -17.386 -2.497 -17.102 1.00 73.00 73 ASN A N 1
ATOM 554 C CA . ASN A 1 73 ? -16.102 -3.209 -17.169 1.00 73.00 73 ASN A CA 1
ATOM 555 C C . ASN A 1 73 ? -15.027 -2.598 -16.243 1.00 73.00 73 ASN A C 1
ATOM 557 O O . ASN A 1 73 ? -13.843 -2.516 -16.573 1.00 73.00 73 ASN A O 1
ATOM 561 N N . GLU A 1 74 ? -15.463 -2.140 -15.072 1.00 81.50 74 GLU A N 1
ATOM 562 C CA . GLU A 1 74 ? -14.600 -1.581 -14.037 1.00 81.50 74 GLU A CA 1
ATOM 563 C C . GLU A 1 74 ? -14.008 -2.692 -13.153 1.00 81.50 74 GLU A C 1
ATOM 565 O O . GLU A 1 74 ? -14.572 -3.772 -13.008 1.00 81.50 74 GLU A O 1
ATOM 570 N N . ILE A 1 75 ? -12.844 -2.445 -12.552 1.00 87.50 75 ILE A N 1
ATOM 571 C CA . ILE A 1 75 ? -12.145 -3.422 -11.695 1.00 87.50 75 ILE A CA 1
ATOM 572 C C . ILE A 1 75 ? -12.256 -3.066 -10.202 1.00 87.50 75 ILE A C 1
ATOM 574 O O . ILE A 1 75 ? -11.594 -3.669 -9.363 1.00 87.50 75 ILE A O 1
ATOM 578 N N . TRP A 1 76 ? -13.060 -2.070 -9.839 1.00 90.88 76 TRP A N 1
ATOM 579 C CA . TRP A 1 76 ? -13.141 -1.574 -8.465 1.00 90.88 76 TRP A CA 1
ATOM 580 C C . TRP A 1 76 ? -13.952 -2.513 -7.567 1.00 90.88 76 TRP A C 1
ATOM 582 O O . TRP A 1 76 ? -14.882 -3.182 -8.010 1.00 90.88 76 TRP A O 1
ATOM 592 N N . VAL A 1 77 ? -13.597 -2.576 -6.285 1.00 90.94 77 VAL A N 1
ATOM 593 C CA . VAL A 1 77 ? -14.437 -3.206 -5.262 1.00 90.94 77 VAL A CA 1
ATOM 594 C C . VAL A 1 77 ? -15.513 -2.201 -4.850 1.00 90.94 77 VAL A C 1
ATOM 596 O O . VAL A 1 77 ? -15.161 -1.124 -4.357 1.00 90.94 77 VAL A O 1
ATOM 599 N N . PRO A 1 78 ? -16.810 -2.517 -5.007 1.00 86.81 78 PRO A N 1
ATOM 600 C CA . PRO A 1 78 ? -17.870 -1.624 -4.569 1.00 86.81 78 PRO A CA 1
ATOM 601 C C . PRO A 1 78 ? -17.953 -1.621 -3.040 1.00 86.81 78 PRO A C 1
ATOM 603 O O . PRO A 1 78 ? -18.129 -2.670 -2.425 1.00 86.81 78 PRO A O 1
ATOM 606 N N . ASN A 1 79 ? -17.853 -0.435 -2.433 1.00 86.94 79 ASN A N 1
ATOM 607 C CA . ASN A 1 79 ? -18.087 -0.193 -1.003 1.00 86.94 79 ASN A CA 1
ATOM 608 C C . ASN A 1 79 ? -17.434 -1.232 -0.059 1.00 86.94 79 ASN A C 1
ATOM 610 O O . ASN A 1 79 ? -18.148 -1.896 0.697 1.00 86.94 79 ASN A O 1
ATOM 614 N N . PRO A 1 80 ? -16.097 -1.410 -0.081 1.00 91.31 80 PRO A N 1
ATOM 615 C CA . PRO A 1 80 ? -15.440 -2.349 0.822 1.00 91.31 80 PRO A CA 1
ATOM 616 C C . PRO A 1 80 ? -15.696 -1.972 2.288 1.00 91.31 80 PRO A C 1
ATOM 618 O O . PRO A 1 80 ? -15.625 -0.798 2.659 1.00 91.31 80 PRO A O 1
ATOM 621 N N . ASP A 1 81 ? -15.946 -2.969 3.141 1.00 92.44 81 ASP A N 1
ATOM 622 C CA . ASP A 1 81 ? -16.125 -2.750 4.580 1.00 92.44 81 ASP A CA 1
ATOM 623 C C . ASP A 1 81 ? -14.775 -2.485 5.268 1.00 92.44 81 ASP A C 1
ATOM 625 O O . ASP A 1 81 ? -14.129 -3.371 5.833 1.00 92.44 81 ASP A O 1
ATOM 629 N N . LEU A 1 82 ? -14.345 -1.223 5.230 1.00 93.94 82 LEU A N 1
ATOM 630 C CA . LEU A 1 82 ? -13.103 -0.765 5.853 1.00 93.94 82 LEU A CA 1
ATOM 631 C C . LEU A 1 82 ? -13.173 -0.711 7.392 1.00 93.94 82 LEU A C 1
ATOM 633 O O . LEU A 1 82 ? -12.164 -0.416 8.034 1.00 93.94 82 LEU A O 1
ATOM 637 N N . SER A 1 83 ? -14.323 -1.015 8.012 1.00 92.81 83 SER A N 1
ATOM 638 C CA . SER A 1 83 ? -14.407 -1.196 9.470 1.00 92.81 83 SER A CA 1
ATOM 639 C C . SER A 1 83 ? -13.802 -2.528 9.933 1.00 92.81 83 SER A C 1
ATOM 641 O O . SER A 1 83 ? -13.564 -2.722 11.126 1.00 92.81 83 SER A O 1
ATOM 643 N N . LYS A 1 84 ? -13.528 -3.437 8.987 1.00 92.88 84 LYS A N 1
ATOM 644 C CA . LYS A 1 84 ? -12.993 -4.786 9.210 1.00 92.88 84 LYS A CA 1
ATOM 645 C C . LYS A 1 84 ? -11.554 -4.942 8.728 1.00 92.88 84 LYS A C 1
ATOM 647 O O . LYS A 1 84 ? -11.140 -6.053 8.410 1.00 92.88 84 LYS A O 1
ATOM 652 N N . VAL A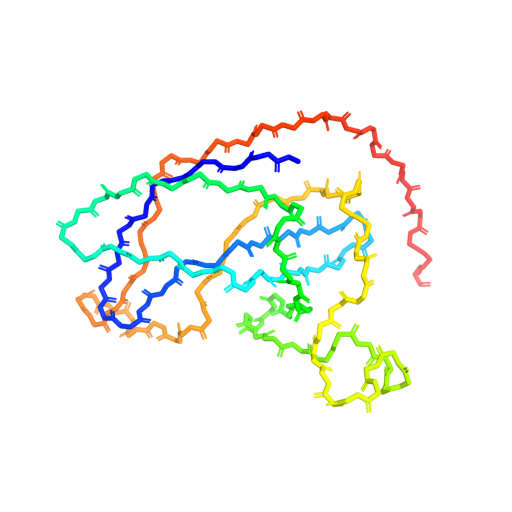 1 85 ? -10.795 -3.852 8.650 1.00 95.12 85 VAL A N 1
ATOM 653 C CA . VAL A 1 85 ? -9.364 -3.913 8.334 1.00 95.12 85 VAL A CA 1
ATOM 654 C C . VAL A 1 85 ? -8.609 -4.592 9.477 1.00 95.12 85 VAL A C 1
ATOM 656 O O . VAL A 1 85 ? -8.727 -4.195 10.634 1.00 95.12 85 VAL A O 1
ATOM 659 N N . GLU A 1 86 ? -7.835 -5.613 9.130 1.00 94.62 86 GLU A N 1
ATOM 660 C CA . GLU A 1 86 ? -7.010 -6.405 10.042 1.00 94.62 86 GLU A CA 1
ATOM 661 C C . GLU A 1 86 ? -5.520 -6.074 9.897 1.00 94.62 86 GLU A C 1
ATOM 663 O O . GLU A 1 86 ? -4.814 -5.981 10.899 1.00 94.62 86 GLU A O 1
ATOM 668 N N . GLU A 1 87 ? -5.050 -5.855 8.666 1.00 95.44 87 GLU A N 1
ATOM 669 C CA . GLU A 1 87 ? -3.654 -5.509 8.381 1.00 95.44 87 GLU A CA 1
ATOM 670 C C . GLU A 1 87 ? -3.582 -4.306 7.432 1.00 95.44 87 GLU A C 1
ATOM 672 O O . GLU A 1 87 ? -4.387 -4.173 6.504 1.00 95.44 87 GLU A O 1
ATOM 677 N N . ILE A 1 88 ? -2.589 -3.446 7.668 1.00 96.38 88 ILE A N 1
ATOM 678 C CA . ILE A 1 88 ? -2.182 -2.353 6.784 1.00 96.38 88 ILE A CA 1
ATOM 679 C C . ILE A 1 88 ? -0.825 -2.718 6.195 1.00 96.38 88 ILE A C 1
ATOM 681 O O . ILE A 1 88 ? 0.088 -3.100 6.925 1.00 96.38 88 ILE A O 1
ATOM 685 N N . GLY A 1 89 ? -0.684 -2.558 4.887 1.00 96.56 89 GLY A N 1
ATOM 686 C CA . GLY A 1 89 ? 0.556 -2.818 4.180 1.00 96.56 89 GLY A CA 1
ATOM 687 C C . GLY A 1 89 ? 0.728 -1.916 2.970 1.00 96.56 89 GLY A C 1
ATOM 688 O O . GLY A 1 89 ? 0.106 -0.859 2.834 1.00 96.56 89 GLY A O 1
ATOM 689 N N . PHE A 1 90 ? 1.590 -2.366 2.072 1.00 97.25 90 PHE A N 1
ATOM 690 C CA . PHE A 1 90 ? 1.917 -1.682 0.836 1.00 97.25 90 PHE A CA 1
ATOM 691 C C . PHE A 1 90 ? 2.240 -2.689 -0.261 1.00 97.25 90 PHE A C 1
ATOM 693 O O . PHE A 1 90 ? 2.586 -3.836 0.017 1.00 97.25 90 PHE A O 1
ATOM 700 N N . ALA A 1 91 ? 2.154 -2.239 -1.505 1.00 97.19 91 ALA A N 1
ATOM 701 C CA . ALA A 1 91 ? 2.620 -2.983 -2.660 1.00 97.19 91 ALA A CA 1
ATOM 702 C C . ALA A 1 91 ? 3.281 -2.042 -3.662 1.00 97.19 91 ALA A C 1
ATOM 704 O O . ALA A 1 91 ? 2.848 -0.905 -3.854 1.00 97.19 91 ALA A O 1
ATOM 705 N N . ASP A 1 92 ? 4.293 -2.570 -4.333 1.00 95.50 92 ASP A N 1
ATOM 706 C CA . ASP A 1 92 ? 4.696 -2.116 -5.650 1.00 95.50 92 ASP A CA 1
ATOM 707 C C . ASP A 1 92 ? 4.225 -3.172 -6.649 1.00 95.50 92 ASP A C 1
ATOM 709 O O . ASP A 1 92 ? 4.452 -4.364 -6.448 1.00 95.50 92 ASP A O 1
ATOM 713 N N . LEU A 1 93 ? 3.503 -2.741 -7.680 1.00 95.88 93 LEU A N 1
ATOM 714 C CA . LEU A 1 93 ? 2.952 -3.644 -8.694 1.00 95.88 93 LEU A CA 1
ATOM 715 C C . LEU A 1 93 ? 3.900 -3.810 -9.887 1.00 95.88 93 LEU A C 1
ATOM 717 O O . LEU A 1 93 ? 3.628 -4.608 -10.784 1.00 95.88 93 LEU A O 1
ATOM 721 N N . MET A 1 94 ? 4.989 -3.041 -9.926 1.00 93.81 94 MET A N 1
ATOM 722 C CA . MET A 1 94 ? 6.019 -3.167 -10.940 1.00 93.81 94 MET A CA 1
ATOM 723 C C . MET A 1 94 ? 7.052 -4.217 -10.502 1.00 93.81 94 MET A C 1
ATOM 725 O O . MET A 1 94 ? 7.562 -4.139 -9.382 1.00 93.81 94 MET A O 1
ATOM 729 N N . PRO A 1 95 ? 7.409 -5.187 -11.365 1.00 89.06 95 PRO A N 1
ATOM 730 C CA . PRO A 1 95 ? 8.507 -6.103 -11.085 1.00 89.06 95 PRO A CA 1
ATOM 731 C C . PRO A 1 95 ? 9.803 -5.342 -10.788 1.00 89.06 95 PRO A C 1
ATOM 733 O O . PRO A 1 95 ? 10.189 -4.446 -11.537 1.00 89.06 95 PRO A O 1
ATOM 736 N N . GLY A 1 96 ? 10.482 -5.708 -9.702 1.00 82.50 96 GLY A N 1
ATOM 737 C CA . GLY A 1 96 ? 11.788 -5.146 -9.368 1.00 82.50 96 GLY A CA 1
ATOM 738 C C . GLY A 1 96 ? 12.879 -5.623 -10.327 1.00 82.50 96 GLY A C 1
ATOM 739 O O . GLY A 1 96 ? 12.823 -6.732 -10.857 1.00 82.50 96 GLY A O 1
ATOM 740 N N . SER A 1 97 ? 13.926 -4.818 -10.499 1.00 77.62 97 SER A N 1
ATOM 741 C CA . SER A 1 97 ? 15.086 -5.162 -11.337 1.00 77.62 97 SER A CA 1
ATOM 742 C C . SER A 1 97 ? 16.056 -6.166 -10.692 1.00 77.62 97 SER A C 1
ATOM 744 O O . SER A 1 97 ? 17.153 -6.384 -11.206 1.00 77.62 97 SER A O 1
ATOM 746 N N . GLY A 1 98 ? 15.718 -6.721 -9.525 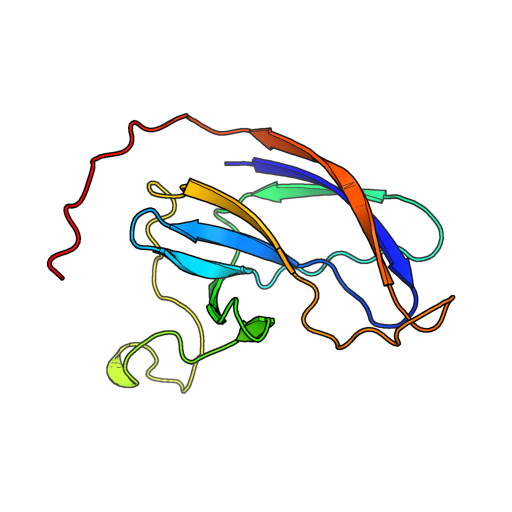1.00 76.50 98 GLY A N 1
ATOM 747 C CA . GLY A 1 98 ? 16.612 -7.548 -8.717 1.00 76.50 98 GLY A CA 1
ATOM 748 C C . GLY A 1 98 ? 17.507 -6.714 -7.796 1.00 76.50 98 GLY A C 1
ATOM 749 O O . GLY A 1 98 ? 17.118 -6.430 -6.668 1.00 76.50 98 GLY A O 1
ATOM 750 N N . HIS A 1 99 ? 18.707 -6.334 -8.253 1.00 74.38 99 HIS A N 1
ATOM 751 C CA . HIS A 1 99 ? 19.731 -5.672 -7.426 1.00 74.38 99 HIS A CA 1
ATOM 752 C C . HIS A 1 99 ? 20.102 -4.266 -7.938 1.00 74.38 99 HIS A C 1
ATOM 754 O O . HIS A 1 99 ? 20.006 -3.974 -9.130 1.00 74.38 99 HIS A O 1
ATOM 760 N N . GLY A 1 100 ? 20.594 -3.403 -7.043 1.00 72.38 100 GLY A N 1
ATOM 761 C CA . GLY A 1 100 ? 21.149 -2.089 -7.385 1.00 72.38 100 GLY A CA 1
ATOM 762 C C . GLY A 1 100 ? 20.101 -1.001 -7.637 1.00 72.38 100 GLY A C 1
ATOM 763 O O . GLY A 1 100 ? 19.051 -0.960 -7.005 1.00 72.38 100 GLY A O 1
ATOM 764 N N . THR A 1 101 ? 20.410 -0.073 -8.541 1.00 72.94 101 THR A N 1
ATOM 765 C CA . THR A 1 101 ? 19.587 1.115 -8.834 1.00 72.94 101 THR A CA 1
ATOM 766 C C . THR A 1 101 ? 18.536 0.890 -9.921 1.00 72.94 101 THR A C 1
ATOM 768 O O . THR A 1 101 ? 17.917 1.853 -10.362 1.00 72.94 101 THR A O 1
ATOM 771 N N . GLY A 1 102 ? 18.323 -0.351 -10.369 1.00 79.38 102 GLY A N 1
ATOM 772 C CA . GLY A 1 102 ? 17.415 -0.653 -11.482 1.00 79.38 102 GLY A CA 1
ATOM 773 C C . GLY A 1 102 ? 15.922 -0.475 -11.168 1.00 79.38 102 GLY A C 1
ATOM 774 O O . GLY A 1 102 ? 15.098 -0.667 -12.058 1.00 79.38 102 GLY A O 1
ATOM 775 N N . GLY A 1 103 ? 15.584 -0.061 -9.944 1.00 88.25 103 GLY A N 1
ATOM 776 C CA . GLY A 1 103 ? 14.240 0.33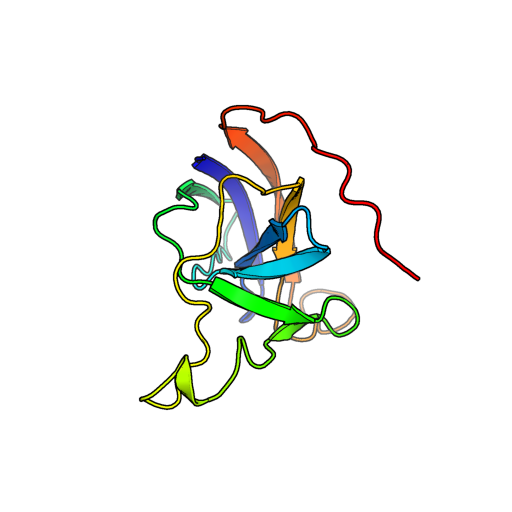1 -9.543 1.00 88.25 103 GLY A CA 1
ATOM 777 C C . GLY A 1 103 ? 13.871 -0.218 -8.170 1.00 88.25 103 GLY A C 1
ATOM 778 O O . GLY A 1 103 ? 14.087 -1.395 -7.884 1.00 88.25 103 GLY A O 1
ATOM 779 N N . TYR A 1 104 ? 13.376 0.650 -7.288 1.00 91.50 104 TYR A N 1
ATOM 780 C CA . TYR A 1 104 ? 13.022 0.261 -5.925 1.00 91.50 104 TYR A CA 1
ATOM 781 C C . TYR A 1 104 ? 11.960 1.169 -5.318 1.00 91.50 104 TYR A C 1
ATOM 783 O O . TYR A 1 104 ? 11.835 2.346 -5.674 1.00 91.50 104 TYR A O 1
ATOM 791 N N . ILE A 1 105 ? 11.291 0.627 -4.301 1.00 93.88 105 ILE A N 1
ATOM 792 C CA . ILE A 1 105 ? 10.608 1.398 -3.269 1.00 93.88 105 ILE A CA 1
ATOM 793 C C . ILE A 1 105 ? 11.379 1.301 -1.951 1.00 93.88 105 ILE A C 1
ATOM 795 O O . ILE A 1 105 ? 11.921 0.260 -1.594 1.00 93.88 105 ILE A O 1
ATOM 799 N N . GLN A 1 106 ? 11.425 2.404 -1.220 1.00 93.88 106 GLN A N 1
ATOM 800 C CA . GLN A 1 106 ? 11.933 2.486 0.138 1.00 93.88 106 GLN A CA 1
ATOM 801 C C . GLN A 1 106 ? 10.860 3.154 0.992 1.00 93.88 106 GLN A C 1
ATOM 803 O O . GLN A 1 106 ? 10.486 4.304 0.750 1.00 93.88 106 GLN A O 1
ATOM 808 N N . LEU A 1 107 ? 10.400 2.432 2.010 1.00 95.50 107 LEU A N 1
ATOM 809 C CA . LEU A 1 107 ? 9.494 2.944 3.029 1.00 95.50 107 LEU A CA 1
ATOM 810 C C . LEU A 1 107 ? 10.266 3.268 4.305 1.00 95.50 107 LEU A C 1
ATOM 812 O O . LEU A 1 107 ? 11.115 2.495 4.745 1.00 95.50 107 LEU A O 1
ATOM 816 N N . GLY A 1 108 ? 9.985 4.437 4.873 1.00 96.25 108 GLY A N 1
ATOM 817 C CA . GLY A 1 108 ? 10.416 4.801 6.218 1.00 96.25 108 GLY A CA 1
ATOM 818 C C . GLY A 1 108 ? 9.343 4.464 7.251 1.00 96.25 108 GLY A C 1
ATOM 819 O O . GLY A 1 108 ? 8.581 3.515 7.086 1.00 96.25 108 GLY A O 1
ATOM 820 N N . MET A 1 109 ? 9.274 5.263 8.317 1.00 97.12 109 MET A N 1
ATOM 821 C CA . MET A 1 109 ? 8.268 5.104 9.370 1.00 97.12 109 MET A CA 1
ATOM 822 C C . MET A 1 109 ? 6.851 5.123 8.787 1.00 97.12 109 MET A C 1
ATOM 824 O O . MET A 1 109 ? 6.541 5.980 7.957 1.00 97.12 109 MET A O 1
ATOM 828 N N . ILE A 1 110 ? 6.022 4.179 9.237 1.00 97.25 110 ILE A N 1
ATOM 829 C CA . ILE A 1 110 ? 4.597 4.085 8.920 1.00 97.25 110 ILE A CA 1
ATOM 830 C C . ILE A 1 110 ? 3.828 4.279 10.221 1.00 97.25 110 ILE A C 1
ATOM 832 O O . ILE A 1 110 ? 4.061 3.578 11.203 1.00 97.25 110 ILE A O 1
ATOM 836 N N . GLU A 1 111 ? 2.896 5.218 10.212 1.00 97.75 111 GLU A N 1
ATOM 837 C CA . GLU A 1 111 ? 2.016 5.520 11.329 1.00 97.75 111 GLU A CA 1
ATOM 838 C C . GLU A 1 111 ? 0.571 5.303 10.897 1.00 97.75 111 GLU A C 1
ATOM 840 O O . GLU A 1 111 ? 0.141 5.770 9.838 1.00 97.75 111 GLU A O 1
ATOM 845 N N . VAL A 1 112 ? -0.193 4.605 11.733 1.00 97.06 112 VAL A N 1
ATOM 846 C CA . VAL A 1 112 ? -1.600 4.301 11.476 1.00 97.06 112 VAL A CA 1
ATOM 847 C C . VAL A 1 112 ? -2.443 4.921 12.579 1.00 97.06 112 VAL A C 1
ATOM 849 O O . VAL A 1 112 ? -2.313 4.578 13.751 1.00 97.06 112 VAL A O 1
ATOM 852 N N . TYR A 1 113 ? -3.345 5.812 12.182 1.00 96.69 113 TYR A N 1
ATOM 853 C CA . TYR A 1 113 ? -4.268 6.515 13.061 1.00 96.69 113 TYR A CA 1
ATOM 854 C C . TYR A 1 113 ? -5.687 6.007 12.803 1.00 96.69 113 TYR A C 1
ATOM 856 O O . TYR A 1 113 ? -6.306 6.290 11.770 1.00 96.69 113 TYR A O 1
ATOM 864 N N . GLY A 1 114 ? -6.234 5.239 13.741 1.00 92.38 114 GLY A N 1
ATOM 865 C CA . GLY A 1 114 ? -7.558 4.647 13.597 1.00 92.38 114 GLY A CA 1
ATOM 866 C C . GLY A 1 114 ? -8.168 4.216 14.922 1.00 92.38 114 GLY A C 1
ATOM 867 O O . GLY A 1 114 ? -7.487 4.110 15.938 1.00 92.38 114 GLY A O 1
ATOM 868 N N . LYS A 1 115 ? -9.478 3.960 14.895 1.00 92.00 115 LYS A N 1
ATOM 869 C CA . LYS A 1 115 ? -10.187 3.328 16.006 1.00 92.00 115 LYS A CA 1
ATOM 870 C C . LYS A 1 115 ? -9.952 1.823 15.934 1.00 92.00 115 LYS A C 1
ATOM 872 O O . LYS A 1 115 ? -10.222 1.217 14.899 1.00 92.00 115 LYS A O 1
ATOM 877 N N . THR A 1 116 ? -9.477 1.229 17.021 1.00 88.94 116 THR A N 1
ATOM 878 C CA . THR A 1 116 ? -9.353 -0.226 17.125 1.00 88.94 116 THR A CA 1
ATOM 879 C C . THR A 1 116 ? -10.739 -0.869 17.187 1.00 88.94 116 THR A C 1
ATOM 881 O O . THR A 1 116 ? -11.670 -0.332 17.794 1.00 88.94 116 THR A O 1
ATOM 884 N N . VAL A 1 117 ? -10.892 -2.020 16.531 1.00 87.69 117 VAL A N 1
ATOM 885 C CA . VAL A 1 117 ? -12.147 -2.780 16.492 1.00 87.69 117 VAL A CA 1
ATOM 886 C C . VAL A 1 117 ? -11.856 -4.214 16.938 1.00 87.69 117 VAL A C 1
ATOM 888 O O . VAL A 1 117 ? -10.890 -4.803 16.449 1.00 87.69 117 VAL A O 1
ATOM 891 N N . PRO A 1 118 ? -12.649 -4.799 17.857 1.00 86.50 118 PRO A N 1
ATOM 892 C CA . PRO A 1 118 ? -12.484 -6.194 18.244 1.00 86.50 118 PRO A CA 1
ATOM 893 C C . PRO A 1 118 ? -12.608 -7.135 17.043 1.00 86.50 118 PRO A C 1
ATOM 895 O O . PRO A 1 118 ? -13.525 -7.005 16.226 1.00 86.50 118 PRO A O 1
ATOM 898 N N . ARG A 1 119 ? -11.715 -8.125 16.961 1.00 78.44 119 ARG A N 1
ATOM 899 C CA . ARG A 1 119 ? -11.814 -9.194 15.965 1.00 78.44 119 ARG A CA 1
ATOM 900 C C . ARG A 1 119 ? -12.955 -10.132 16.360 1.00 78.44 119 ARG A C 1
ATOM 902 O O . ARG A 1 119 ? -12.874 -10.806 17.382 1.00 78.44 119 ARG A O 1
ATOM 909 N N . THR A 1 120 ? -14.001 -10.212 15.544 1.00 72.56 120 THR A N 1
ATOM 910 C CA . THR A 1 120 ? -14.975 -11.307 15.635 1.00 72.56 120 THR A CA 1
ATOM 911 C C . THR A 1 120 ? -14.381 -12.499 14.896 1.00 72.56 120 THR A C 1
ATOM 913 O O . THR A 1 120 ? -14.146 -12.419 13.694 1.00 72.56 120 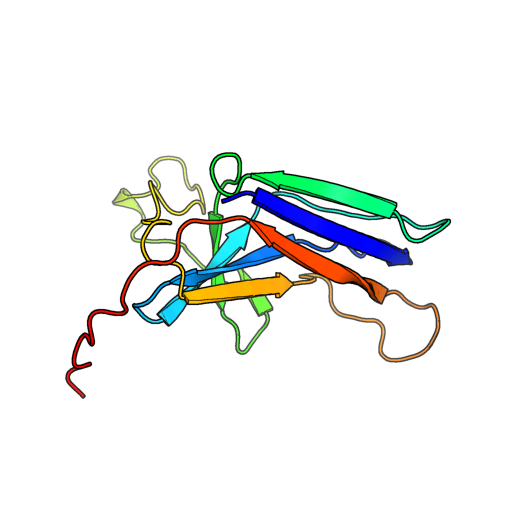THR A O 1
ATOM 916 N N . THR A 1 121 ? -14.083 -13.588 15.598 1.00 59.41 121 THR A N 1
ATOM 917 C CA . THR A 1 121 ? -13.610 -14.831 14.978 1.00 59.41 121 THR A CA 1
ATOM 918 C C . THR A 1 121 ? -14.707 -15.390 14.070 1.00 59.41 121 THR A C 1
ATOM 920 O O . THR A 1 121 ? -15.663 -15.981 14.567 1.00 59.41 121 THR A O 1
ATOM 923 N N . SER A 1 122 ? -14.607 -15.209 12.749 1.00 57.41 122 SER A N 1
ATOM 924 C CA . SER A 1 122 ? -15.419 -16.003 11.825 1.00 57.41 122 SER A CA 1
ATOM 925 C C . SER A 1 122 ? -14.728 -17.350 11.653 1.00 57.41 122 SER A C 1
ATOM 927 O O . SER A 1 122 ? -13.640 -17.421 11.080 1.00 57.41 122 SER A O 1
ATOM 929 N N . THR A 1 123 ? -15.330 -18.414 12.174 1.00 46.59 123 THR A N 1
ATOM 930 C CA . THR A 1 123 ? -14.889 -19.782 11.898 1.00 46.59 123 THR A CA 1
ATOM 931 C C . THR A 1 123 ? -14.976 -20.008 10.393 1.00 46.59 123 THR A C 1
ATOM 933 O O . THR A 1 123 ? -16.071 -20.086 9.844 1.00 46.59 123 THR A O 1
ATOM 936 N N . SER A 1 124 ? -13.830 -20.070 9.715 1.00 50.94 124 SER A N 1
ATOM 937 C CA . SER A 1 124 ? -13.781 -20.514 8.324 1.00 50.94 124 SER A CA 1
ATOM 938 C C . SER A 1 124 ? -14.185 -21.987 8.305 1.00 50.94 124 SER A C 1
ATOM 940 O O . SER A 1 124 ? -13.485 -22.823 8.883 1.00 50.94 124 SER A O 1
ATOM 942 N N . SER A 1 125 ? -15.344 -22.309 7.729 1.00 46.69 125 SER A N 1
ATOM 943 C CA . SER A 1 125 ? -15.690 -23.696 7.427 1.00 46.69 125 SER A CA 1
ATOM 944 C C . SER A 1 125 ? -14.689 -24.199 6.389 1.00 46.69 125 SER A C 1
ATOM 946 O O . SER A 1 125 ? -14.596 -23.622 5.304 1.00 46.69 125 SER A O 1
ATOM 948 N N . ARG A 1 126 ? -13.907 -25.208 6.778 1.00 39.12 126 ARG A N 1
ATOM 949 C CA . ARG A 1 126 ? -12.992 -25.939 5.896 1.00 39.12 126 ARG A CA 1
ATOM 950 C C . ARG A 1 126 ? -13.742 -26.644 4.776 1.00 39.12 126 ARG A C 1
ATOM 952 O O . ARG A 1 126 ? -14.876 -27.098 5.046 1.00 39.12 126 ARG A O 1
#